Protein AF-A0A162SJN5-F1 (afdb_monomer_lite)

Sequence (93 aa):
MNNETILKPIKNGDDGSYYIDLRIITENNEKITSKQVLLPFFHNTVFKELEITCDHIPPWFGMELKQLNLQFYSEPIEETGFKVKVYPIDYQI

Radius of gyration: 13.17 Å; chains: 1; bounding box: 39×30×28 Å

Structure (mmCIF, N/CA/C/O backbone):
data_AF-A0A162SJN5-F1
#
_entry.id   AF-A0A162SJN5-F1
#
loop_
_atom_site.group_PDB
_atom_site.id
_atom_site.type_symbol
_atom_site.label_atom_id
_atom_site.label_alt_id
_atom_site.label_comp_id
_atom_site.label_asym_id
_atom_site.label_entity_id
_atom_site.label_seq_id
_atom_site.pdbx_PDB_ins_code
_atom_site.Cartn_x
_atom_site.Cartn_y
_atom_site.Cartn_z
_atom_site.occupancy
_atom_site.B_iso_or_equiv
_atom_site.auth_seq_id
_atom_site.auth_comp_id
_atom_site.auth_asym_id
_atom_site.auth_atom_id
_atom_site.pdbx_PDB_model_num
ATOM 1 N N . MET A 1 1 ? 24.483 -5.128 11.128 1.00 38.78 1 MET A N 1
ATOM 2 C CA . MET A 1 1 ? 23.188 -4.438 10.968 1.00 38.78 1 MET A CA 1
ATOM 3 C C . MET A 1 1 ? 22.186 -5.522 10.633 1.00 38.78 1 MET A C 1
ATOM 5 O O . MET A 1 1 ? 22.478 -6.316 9.752 1.00 38.78 1 MET A O 1
ATOM 9 N N . ASN A 1 2 ? 21.130 -5.682 11.428 1.00 39.09 2 ASN A N 1
ATOM 10 C CA . ASN A 1 2 ? 20.141 -6.729 11.189 1.00 39.09 2 ASN A CA 1
ATOM 11 C C . ASN A 1 2 ? 19.244 -6.242 10.054 1.00 39.09 2 ASN A C 1
ATOM 13 O O . ASN A 1 2 ? 18.481 -5.297 10.233 1.00 39.09 2 ASN A O 1
ATOM 17 N N . ASN A 1 3 ? 19.404 -6.842 8.878 1.00 44.50 3 ASN A N 1
ATOM 18 C CA . ASN A 1 3 ? 18.659 -6.505 7.670 1.00 44.50 3 ASN A CA 1
ATOM 19 C C . ASN A 1 3 ? 17.255 -7.118 7.766 1.00 44.50 3 ASN A C 1
ATOM 21 O O . ASN A 1 3 ? 16.903 -7.997 6.982 1.00 44.50 3 ASN A O 1
ATOM 25 N N . GLU A 1 4 ? 16.480 -6.728 8.777 1.00 50.84 4 GLU A N 1
ATOM 26 C CA . GLU A 1 4 ? 15.074 -7.102 8.866 1.00 50.84 4 GLU A CA 1
ATOM 27 C C . GLU A 1 4 ? 14.371 -6.463 7.671 1.00 50.84 4 GLU A C 1
ATOM 29 O O . GLU A 1 4 ? 14.142 -5.257 7.636 1.00 50.84 4 GLU A O 1
ATOM 34 N N . THR A 1 5 ? 14.112 -7.267 6.641 1.00 56.59 5 THR A N 1
ATOM 35 C CA . THR A 1 5 ? 13.356 -6.859 5.462 1.00 56.59 5 THR A CA 1
ATOM 36 C C . THR A 1 5 ? 12.021 -6.307 5.950 1.00 56.59 5 THR A C 1
ATOM 38 O O . THR A 1 5 ? 11.175 -7.058 6.442 1.00 56.59 5 THR A O 1
ATOM 41 N N . ILE A 1 6 ? 11.843 -4.986 5.894 1.00 61.59 6 ILE A N 1
ATOM 42 C CA . ILE A 1 6 ? 10.614 -4.345 6.356 1.00 61.59 6 ILE A CA 1
ATOM 43 C C . ILE A 1 6 ? 9.533 -4.629 5.311 1.00 61.59 6 ILE A C 1
ATOM 45 O O . ILE A 1 6 ? 9.342 -3.883 4.361 1.00 61.59 6 ILE A O 1
ATOM 49 N N . LEU A 1 7 ? 8.839 -5.753 5.482 1.00 79.19 7 LEU A N 1
ATOM 50 C CA . LEU A 1 7 ? 7.761 -6.233 4.609 1.00 79.19 7 LEU A CA 1
ATOM 51 C C . LEU A 1 7 ? 6.382 -5.715 5.039 1.00 79.19 7 LEU A C 1
ATOM 53 O O . LEU A 1 7 ? 5.368 -6.360 4.781 1.00 79.19 7 LEU A O 1
ATOM 57 N N . LYS A 1 8 ? 6.326 -4.600 5.769 1.00 87.75 8 LYS A N 1
ATOM 58 C CA . LYS A 1 8 ? 5.078 -4.052 6.304 1.00 87.75 8 LYS A CA 1
ATOM 59 C C . LYS A 1 8 ? 5.085 -2.528 6.262 1.00 87.75 8 LYS A C 1
ATOM 61 O O . LYS A 1 8 ? 6.155 -1.939 6.419 1.00 87.75 8 LYS A O 1
ATOM 66 N N . PRO A 1 9 ? 3.914 -1.891 6.123 1.00 93.12 9 PRO A N 1
ATOM 67 C CA . PRO A 1 9 ? 3.819 -0.447 6.248 1.00 93.12 9 PRO A CA 1
ATOM 68 C C . PRO A 1 9 ? 4.345 0.077 7.584 1.00 93.12 9 PRO A C 1
ATOM 70 O O . PRO A 1 9 ? 4.131 -0.525 8.642 1.00 93.12 9 PRO A O 1
ATOM 73 N N . ILE A 1 10 ? 5.038 1.209 7.518 1.00 93.56 10 ILE A N 1
ATOM 74 C CA . ILE A 1 10 ? 5.671 1.893 8.645 1.00 93.56 10 ILE A CA 1
ATOM 75 C C . ILE A 1 10 ? 4.786 3.074 9.045 1.00 93.56 10 ILE A C 1
ATOM 77 O O . ILE A 1 10 ? 4.297 3.799 8.183 1.00 93.56 10 ILE A O 1
ATOM 81 N N . LYS A 1 11 ? 4.568 3.274 10.350 1.00 93.88 11 LYS A N 1
ATOM 82 C CA . LYS A 1 11 ? 3.836 4.443 10.863 1.00 93.88 11 LYS A CA 1
ATOM 83 C C . LYS A 1 11 ? 4.589 5.736 10.555 1.00 93.88 11 LYS A C 1
ATOM 85 O O . LYS A 1 11 ? 5.789 5.820 10.807 1.00 93.88 11 LYS A O 1
ATOM 90 N N . ASN A 1 12 ? 3.865 6.746 10.093 1.00 91.06 12 ASN A N 1
ATOM 91 C CA . ASN A 1 12 ? 4.346 8.110 9.925 1.00 91.06 12 ASN A CA 1
ATOM 92 C C . ASN A 1 12 ? 3.767 9.002 11.034 1.00 91.06 12 ASN A C 1
ATOM 94 O O . ASN A 1 12 ? 2.806 9.733 10.819 1.00 91.06 12 ASN A O 1
ATOM 98 N N . GLY A 1 13 ? 4.325 8.894 12.241 1.00 88.50 13 GLY A N 1
ATOM 99 C CA . GLY 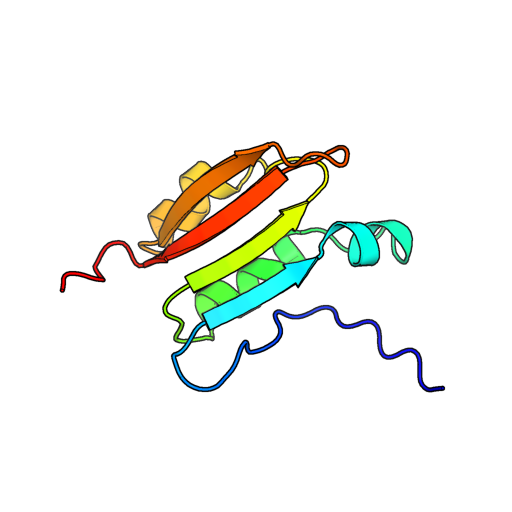A 1 13 ? 3.796 9.574 13.427 1.00 88.50 13 GLY A CA 1
ATOM 100 C C . GLY A 1 13 ? 2.575 8.876 14.040 1.00 88.50 13 GLY A C 1
ATOM 101 O O . GLY A 1 13 ? 2.401 7.662 13.900 1.00 88.50 13 GLY A O 1
ATOM 102 N N . ASP A 1 14 ? 1.750 9.652 14.749 1.00 86.50 14 ASP A N 1
ATOM 103 C CA . ASP A 1 14 ? 0.640 9.157 15.581 1.00 86.50 14 ASP A CA 1
ATOM 104 C C . ASP A 1 14 ? -0.760 9.511 15.039 1.00 86.50 14 ASP A C 1
ATOM 106 O O . ASP A 1 14 ? -1.765 9.285 15.709 1.00 86.50 14 ASP A O 1
ATOM 110 N N . ASP A 1 15 ? -0.860 10.040 13.816 1.00 90.62 15 ASP A N 1
ATOM 111 C CA . ASP A 1 15 ? -2.121 10.495 13.204 1.00 90.62 15 ASP A CA 1
ATOM 112 C C . ASP A 1 15 ? -2.826 9.423 12.347 1.00 90.62 15 ASP A C 1
ATOM 114 O O . ASP A 1 15 ? -3.816 9.700 11.665 1.00 90.62 15 ASP A O 1
ATOM 118 N N . GLY A 1 16 ? -2.314 8.190 12.372 1.00 91.88 16 GLY A N 1
ATOM 119 C CA . GLY A 1 16 ? -2.821 7.088 11.559 1.00 91.88 16 GLY A CA 1
ATOM 120 C C . GLY A 1 16 ? -2.336 7.103 10.108 1.00 91.88 16 GLY A C 1
ATOM 121 O O . GLY A 1 16 ? -2.889 6.352 9.302 1.00 91.88 16 GLY A O 1
ATOM 122 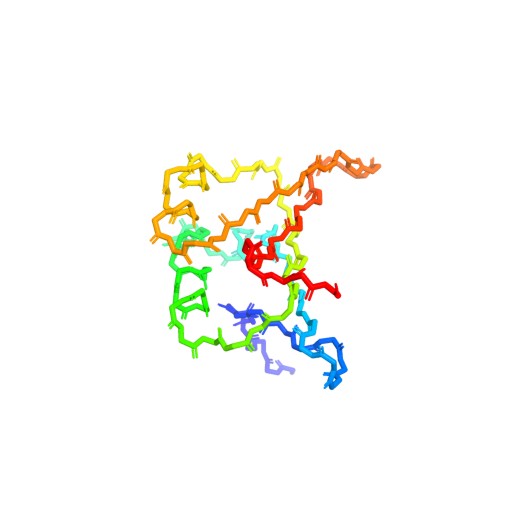N N . SER A 1 17 ? -1.330 7.912 9.772 1.00 95.06 17 SER A N 1
ATOM 123 C CA . SER A 1 17 ? -0.646 7.877 8.479 1.00 95.06 17 SER A CA 1
ATOM 124 C C . SER A 1 17 ? 0.444 6.802 8.456 1.00 95.06 17 SER A C 1
ATOM 126 O O . SER A 1 17 ? 1.144 6.574 9.445 1.00 95.06 17 SER A O 1
ATOM 128 N N . TYR A 1 18 ? 0.603 6.129 7.319 1.00 96.62 18 TYR A N 1
ATOM 129 C CA . TYR A 1 18 ? 1.600 5.079 7.106 1.00 96.62 18 TYR A CA 1
ATOM 130 C C . TYR A 1 18 ? 2.272 5.240 5.745 1.00 96.62 18 TYR A C 1
ATOM 132 O O . TYR A 1 18 ? 1.705 5.844 4.837 1.00 96.62 18 TYR A O 1
ATOM 140 N N . TYR A 1 19 ? 3.455 4.648 5.581 1.00 95.31 19 TYR A N 1
ATOM 141 C CA . TYR A 1 19 ? 4.136 4.584 4.293 1.00 95.31 19 TYR A CA 1
ATOM 142 C C . TYR A 1 19 ? 4.823 3.237 4.051 1.00 95.31 19 TYR A C 1
ATOM 144 O O . TYR A 1 19 ? 5.192 2.525 4.991 1.00 95.31 19 TYR A O 1
ATOM 152 N N . ILE A 1 20 ? 5.005 2.882 2.780 1.00 93.19 20 ILE A N 1
ATOM 153 C CA . ILE A 1 20 ? 5.796 1.727 2.349 1.00 93.19 20 ILE A CA 1
ATOM 154 C C . ILE A 1 20 ? 6.399 1.957 0.959 1.00 93.19 20 ILE A C 1
ATOM 156 O O . ILE A 1 20 ? 5.731 2.464 0.062 1.00 93.19 20 ILE A O 1
ATOM 160 N N . ASP A 1 21 ? 7.649 1.540 0.764 1.00 91.12 21 ASP A N 1
ATOM 161 C CA . ASP A 1 21 ? 8.277 1.484 -0.559 1.00 91.12 21 ASP A CA 1
ATOM 162 C C . ASP A 1 21 ? 8.335 0.026 -1.027 1.00 91.12 21 ASP A C 1
ATOM 164 O O . ASP A 1 21 ? 9.094 -0.791 -0.501 1.00 91.12 21 ASP A O 1
ATOM 168 N N . LEU A 1 22 ? 7.483 -0.315 -1.994 1.00 88.88 22 LEU A N 1
ATOM 169 C CA . LEU A 1 22 ? 7.425 -1.658 -2.559 1.00 88.88 22 LEU A CA 1
ATOM 170 C C . LEU A 1 22 ? 8.607 -1.956 -3.483 1.00 88.88 22 LEU A C 1
ATOM 172 O O . LEU A 1 22 ? 8.913 -3.135 -3.648 1.00 88.88 22 LEU A O 1
ATOM 176 N N . ARG A 1 23 ? 9.285 -0.937 -4.034 1.00 84.50 23 ARG A N 1
ATOM 177 C CA . ARG A 1 23 ? 10.425 -1.116 -4.954 1.00 84.50 23 ARG A CA 1
ATOM 178 C C . ARG A 1 23 ? 11.549 -1.881 -4.256 1.00 84.50 23 ARG A C 1
ATOM 180 O O . ARG A 1 23 ? 12.006 -2.915 -4.735 1.00 84.50 23 ARG A O 1
ATOM 187 N N . ILE A 1 24 ? 11.857 -1.469 -3.025 1.00 75.38 24 ILE A N 1
ATOM 188 C CA . ILE A 1 24 ? 12.875 -2.093 -2.164 1.00 75.38 24 ILE A CA 1
ATOM 189 C C . ILE A 1 24 ? 12.510 -3.546 -1.811 1.00 75.38 24 ILE A C 1
ATOM 191 O O . ILE A 1 24 ? 13.385 -4.399 -1.648 1.00 75.38 24 ILE A O 1
ATOM 195 N N . ILE A 1 25 ? 11.217 -3.851 -1.677 1.00 73.06 25 ILE A N 1
ATOM 196 C CA . ILE A 1 25 ? 10.741 -5.185 -1.290 1.00 73.06 25 ILE A CA 1
ATOM 197 C C . ILE A 1 25 ? 10.860 -6.167 -2.458 1.00 73.06 25 ILE A C 1
ATOM 199 O O . ILE A 1 25 ? 11.325 -7.292 -2.263 1.00 73.06 25 ILE A O 1
ATOM 203 N N . THR A 1 26 ? 10.481 -5.745 -3.665 1.00 63.03 26 THR A N 1
ATOM 204 C CA . THR A 1 26 ? 10.561 -6.582 -4.868 1.00 63.03 26 THR A CA 1
ATOM 205 C C . THR A 1 26 ? 11.995 -6.795 -5.343 1.00 63.03 26 THR A C 1
ATOM 207 O O . THR A 1 26 ? 12.316 -7.893 -5.789 1.00 63.03 26 THR A O 1
ATOM 210 N N . GLU A 1 27 ? 12.881 -5.807 -5.177 1.00 64.69 27 GLU A N 1
ATOM 211 C CA . GLU A 1 27 ? 14.306 -5.921 -5.534 1.00 64.69 27 GLU A CA 1
ATOM 212 C C . GLU A 1 27 ? 15.055 -6.981 -4.711 1.00 64.69 27 GLU A C 1
ATOM 214 O O . GLU A 1 27 ? 15.985 -7.616 -5.203 1.00 64.69 27 GLU A O 1
ATOM 219 N N . ASN A 1 28 ? 14.646 -7.198 -3.458 1.00 61.06 28 ASN A N 1
ATOM 220 C CA . ASN A 1 28 ? 15.332 -8.103 -2.534 1.00 61.06 28 ASN A CA 1
ATOM 221 C C . ASN A 1 28 ? 14.702 -9.506 -2.455 1.00 61.06 28 ASN A C 1
ATOM 223 O O . ASN A 1 28 ? 15.272 -10.387 -1.805 1.00 61.06 28 ASN A O 1
ATOM 227 N N . ASN A 1 29 ? 13.519 -9.736 -3.048 1.00 61.53 29 ASN A N 1
ATOM 228 C CA . ASN A 1 29 ? 12.821 -11.022 -2.936 1.00 61.53 29 ASN A CA 1
ATOM 229 C C . ASN A 1 29 ? 11.746 -11.236 -4.026 1.00 61.53 29 ASN A C 1
ATOM 231 O O . ASN A 1 29 ? 10.573 -10.922 -3.829 1.00 61.53 29 ASN A O 1
ATOM 235 N N . GLU A 1 30 ? 12.107 -11.878 -5.145 1.00 63.16 30 GLU A N 1
ATOM 236 C CA . GLU A 1 30 ? 11.200 -12.153 -6.285 1.00 63.16 30 GLU A CA 1
ATOM 237 C C . GLU A 1 30 ? 9.939 -12.973 -5.928 1.00 63.16 30 GLU A C 1
ATOM 239 O O . GLU A 1 30 ? 8.993 -13.053 -6.710 1.00 63.16 30 GLU A O 1
ATOM 244 N N . LYS A 1 31 ? 9.897 -13.604 -4.747 1.00 75.06 31 LYS A N 1
ATOM 245 C CA . LYS A 1 31 ? 8.764 -14.433 -4.301 1.00 75.06 31 LYS A CA 1
ATOM 246 C C . LYS A 1 31 ? 7.673 -13.661 -3.559 1.00 75.06 31 LYS A C 1
ATOM 248 O O . LYS A 1 31 ? 6.625 -14.245 -3.282 1.00 75.06 31 LYS A O 1
ATOM 253 N N . ILE A 1 32 ? 7.916 -12.402 -3.190 1.00 78.88 32 ILE A N 1
ATOM 254 C CA . ILE A 1 32 ? 6.988 -11.611 -2.378 1.00 78.88 32 ILE A CA 1
ATOM 255 C C . ILE A 1 32 ? 6.258 -10.613 -3.270 1.00 78.88 32 ILE A C 1
ATOM 257 O O . ILE A 1 32 ? 6.857 -9.741 -3.889 1.00 78.88 32 ILE A O 1
ATOM 261 N N . THR A 1 33 ? 4.934 -10.731 -3.313 1.00 87.06 33 THR A N 1
ATOM 262 C CA . THR A 1 33 ? 4.075 -9.846 -4.108 1.00 87.06 33 THR A CA 1
ATOM 263 C C . THR A 1 33 ? 3.561 -8.664 -3.288 1.00 87.06 33 THR A C 1
ATOM 265 O O . THR A 1 33 ? 3.343 -8.772 -2.078 1.00 87.06 33 THR A O 1
ATOM 268 N N . SER A 1 34 ? 3.241 -7.555 -3.963 1.00 88.81 34 SER A N 1
ATOM 269 C CA . SER A 1 34 ? 2.566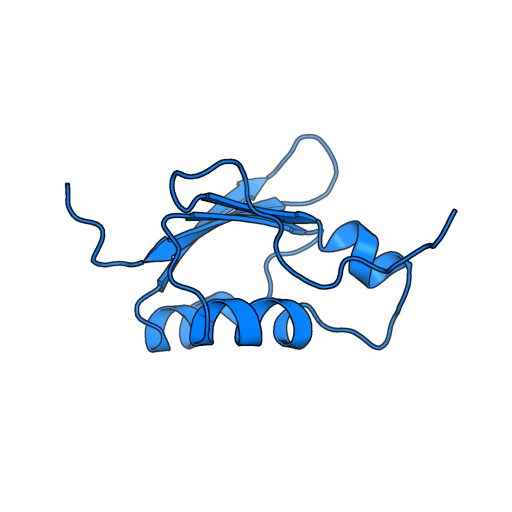 -6.399 -3.349 1.00 88.81 34 SER A CA 1
ATOM 270 C C . SER A 1 34 ? 1.279 -6.789 -2.612 1.00 88.81 34 SER A C 1
ATOM 272 O O . SER A 1 34 ? 0.988 -6.251 -1.547 1.00 88.81 34 SER A O 1
ATOM 274 N N . LYS A 1 35 ? 0.531 -7.779 -3.123 1.00 89.88 35 LYS A N 1
ATOM 275 C CA . LYS A 1 35 ? -0.692 -8.291 -2.485 1.00 89.88 35 LYS A CA 1
ATOM 276 C C . LYS A 1 35 ? -0.411 -8.955 -1.137 1.00 89.88 35 LYS A C 1
ATOM 278 O O . LYS A 1 35 ? -1.134 -8.698 -0.183 1.00 89.88 35 LYS A O 1
ATOM 283 N N . GLN A 1 36 ? 0.645 -9.763 -1.033 1.00 88.94 36 GLN A N 1
ATOM 284 C CA . GLN A 1 36 ? 1.019 -10.419 0.229 1.00 88.94 36 GLN A CA 1
ATOM 285 C C . GLN A 1 36 ? 1.472 -9.424 1.300 1.00 88.94 36 GLN A C 1
ATOM 287 O O . GLN A 1 36 ? 1.259 -9.669 2.482 1.00 88.94 36 GLN A O 1
ATOM 292 N N . VAL A 1 37 ? 2.072 -8.310 0.885 1.00 90.31 37 VAL A N 1
ATOM 293 C CA . VAL A 1 37 ? 2.547 -7.250 1.782 1.00 90.31 37 VAL A CA 1
ATOM 294 C C . VAL A 1 37 ? 1.398 -6.359 2.256 1.00 90.31 37 VAL A C 1
ATOM 296 O O . VAL A 1 37 ? 1.264 -6.080 3.446 1.00 90.31 37 VAL A O 1
ATOM 299 N N . LEU A 1 38 ? 0.553 -5.909 1.327 1.00 93.94 38 LEU A N 1
ATOM 300 C CA . LEU A 1 38 ? -0.435 -4.864 1.592 1.00 93.94 38 LEU A CA 1
ATOM 301 C C . LEU A 1 38 ? -1.766 -5.397 2.126 1.00 93.94 38 LEU A C 1
ATOM 303 O O . LEU A 1 38 ? -2.383 -4.760 2.976 1.00 93.94 38 LEU A O 1
ATOM 307 N N . LEU A 1 39 ? -2.223 -6.564 1.658 1.00 93.12 39 LEU A N 1
ATOM 308 C CA . LEU A 1 39 ? -3.536 -7.085 2.038 1.00 93.12 39 LEU A CA 1
ATOM 309 C C . LEU A 1 39 ? -3.656 -7.321 3.558 1.00 93.12 39 LEU A C 1
ATOM 311 O O . LEU A 1 39 ? -4.641 -6.868 4.141 1.00 93.12 39 LEU A O 1
ATOM 315 N N . PRO A 1 40 ? -2.664 -7.916 4.255 1.00 93.56 40 PRO A N 1
ATOM 316 C CA . PRO A 1 40 ? -2.733 -8.047 5.709 1.00 93.56 40 PRO A CA 1
ATOM 317 C C . PRO A 1 40 ? -2.849 -6.701 6.428 1.00 93.56 40 PRO A C 1
ATOM 319 O O . PRO A 1 40 ? -3.541 -6.618 7.440 1.00 93.56 40 PRO A O 1
ATOM 322 N N . PHE A 1 41 ? -2.205 -5.650 5.915 1.00 94.81 41 PHE A N 1
ATOM 323 C CA . PHE A 1 41 ? -2.307 -4.315 6.495 1.00 94.81 41 PHE A CA 1
ATOM 324 C C . PHE A 1 41 ? -3.726 -3.761 6.356 1.00 94.81 41 PHE A C 1
ATOM 326 O O . PHE A 1 41 ? -4.311 -3.367 7.363 1.00 94.81 41 PHE A O 1
ATOM 333 N N . PHE A 1 42 ? -4.300 -3.811 5.149 1.00 95.00 42 PHE A N 1
ATOM 334 C CA . PHE A 1 42 ? -5.644 -3.291 4.883 1.00 95.00 42 PHE A CA 1
ATOM 335 C C . PHE A 1 42 ? -6.742 -3.987 5.690 1.00 95.00 42 PHE A C 1
ATOM 337 O O . PHE A 1 42 ? -7.717 -3.348 6.064 1.00 95.00 42 PHE A O 1
ATOM 344 N N . HIS A 1 43 ? -6.585 -5.279 5.982 1.00 92.88 43 HIS A N 1
ATOM 345 C CA . HIS A 1 43 ? -7.562 -6.028 6.773 1.00 92.88 43 HIS A CA 1
ATOM 346 C C . HIS A 1 43 ? -7.435 -5.815 8.284 1.00 92.88 43 HIS A C 1
ATOM 348 O O . HIS A 1 43 ? -8.435 -5.889 8.993 1.00 92.88 43 HIS A O 1
ATOM 354 N N . ASN A 1 44 ? -6.215 -5.617 8.791 1.00 93.25 44 ASN A N 1
ATOM 355 C CA . ASN A 1 44 ? -5.943 -5.719 10.230 1.00 93.25 44 ASN A CA 1
ATOM 356 C C . ASN A 1 44 ? -5.541 -4.395 10.883 1.00 93.25 44 ASN A C 1
ATOM 358 O O . ASN A 1 44 ? -5.327 -4.358 12.094 1.00 93.25 44 ASN A O 1
ATOM 362 N N . THR A 1 45 ? -5.412 -3.320 10.108 1.00 92.94 45 THR A N 1
ATOM 363 C CA . THR A 1 45 ? -4.945 -2.030 10.616 1.00 92.94 45 THR A CA 1
ATOM 364 C C . THR A 1 45 ? -6.020 -0.978 10.432 1.00 92.94 45 THR A C 1
ATOM 366 O O . THR A 1 45 ? -6.561 -0.822 9.344 1.00 92.94 45 THR A O 1
ATOM 369 N N . VAL A 1 46 ? -6.300 -0.218 11.490 1.00 92.19 46 VAL A N 1
ATOM 370 C CA . VAL A 1 46 ? -7.038 1.041 11.374 1.00 92.19 46 VAL A CA 1
ATOM 371 C C . VAL A 1 46 ? -6.034 2.123 10.988 1.00 92.19 46 VAL A C 1
ATOM 373 O O . VAL A 1 46 ? -5.051 2.349 11.698 1.00 92.19 46 VAL A O 1
ATOM 376 N N . PHE A 1 47 ? -6.263 2.764 9.848 1.00 94.50 47 PHE A N 1
ATOM 377 C CA . PHE A 1 47 ? -5.389 3.791 9.291 1.00 94.50 47 PHE A CA 1
ATOM 378 C C . PHE A 1 47 ? -6.216 4.902 8.644 1.00 94.50 47 PHE A C 1
ATOM 380 O O . PHE A 1 47 ? -7.371 4.701 8.271 1.00 94.50 47 PHE A O 1
ATOM 387 N N . LYS A 1 48 ? -5.607 6.081 8.531 1.00 94.75 48 LYS A N 1
ATOM 388 C CA . LYS A 1 48 ? -6.161 7.246 7.840 1.00 94.75 48 LYS A CA 1
ATOM 389 C C . LYS A 1 48 ? -5.691 7.286 6.389 1.00 94.75 48 LYS A C 1
ATOM 391 O O . LYS A 1 48 ? -6.495 7.478 5.486 1.00 94.75 48 LYS A O 1
ATOM 396 N N . GLU A 1 49 ? -4.395 7.079 6.180 1.00 95.19 49 GLU A N 1
ATOM 397 C CA . GLU A 1 49 ? -3.763 7.079 4.862 1.00 95.19 49 GLU A CA 1
ATOM 398 C C . GLU A 1 49 ? -2.592 6.091 4.848 1.00 95.19 49 GLU A C 1
ATOM 400 O O . GLU A 1 49 ? -1.853 5.970 5.829 1.00 95.19 49 GLU A O 1
ATOM 405 N N . LEU A 1 50 ? -2.426 5.385 3.733 1.00 97.19 50 LEU A N 1
ATOM 406 C CA . LEU A 1 50 ? -1.213 4.652 3.403 1.00 97.19 50 LEU A CA 1
ATOM 407 C C . LEU A 1 50 ? -0.626 5.221 2.109 1.00 97.19 50 LEU A C 1
ATOM 409 O O . LEU A 1 50 ? -1.248 5.114 1.052 1.00 97.19 50 LEU A O 1
ATOM 413 N N . GLU A 1 51 ? 0.582 5.773 2.192 1.00 96.19 51 GLU A N 1
ATOM 414 C CA . GLU A 1 51 ? 1.388 6.151 1.033 1.00 96.19 51 GLU A CA 1
ATOM 415 C C . GLU A 1 51 ? 2.241 4.959 0.567 1.00 96.19 51 GLU A C 1
ATOM 417 O O . GLU A 1 51 ? 2.923 4.303 1.353 1.00 96.19 51 GLU A O 1
ATOM 422 N N . ILE A 1 52 ? 2.189 4.652 -0.722 1.00 95.44 52 ILE A N 1
ATOM 423 C CA . ILE A 1 52 ? 2.837 3.494 -1.335 1.00 95.44 52 ILE A CA 1
ATOM 424 C C . ILE A 1 52 ? 3.675 3.988 -2.504 1.00 95.44 52 ILE A C 1
ATOM 426 O O . ILE A 1 52 ? 3.142 4.611 -3.421 1.00 95.44 52 ILE A O 1
ATOM 430 N N . THR A 1 53 ? 4.959 3.655 -2.514 1.00 93.81 53 THR A N 1
ATOM 431 C CA . THR A 1 53 ? 5.820 3.865 -3.682 1.00 93.81 53 THR A CA 1
ATOM 432 C C . THR A 1 53 ? 6.011 2.545 -4.421 1.00 93.81 53 THR A C 1
ATOM 434 O O . THR A 1 53 ? 6.346 1.534 -3.804 1.00 93.81 53 THR A O 1
ATOM 437 N N . CYS A 1 54 ? 5.766 2.520 -5.732 1.00 91.75 54 CYS A N 1
ATOM 438 C CA . CYS A 1 54 ? 5.862 1.306 -6.550 1.00 91.75 54 CYS A CA 1
ATOM 439 C C . CYS A 1 54 ? 6.184 1.614 -8.019 1.00 91.75 54 CYS A C 1
ATOM 441 O O . CYS A 1 54 ? 5.717 2.619 -8.548 1.00 91.75 54 CYS A O 1
ATOM 443 N N . ASP A 1 55 ? 6.893 0.715 -8.710 1.00 90.19 55 ASP A N 1
ATOM 444 C CA . ASP A 1 55 ? 7.207 0.874 -10.146 1.00 90.19 55 ASP A CA 1
ATOM 445 C C . ASP A 1 55 ? 5.959 0.829 -11.037 1.00 90.19 55 ASP A C 1
ATOM 447 O O . ASP A 1 55 ? 5.911 1.418 -12.115 1.00 90.19 55 ASP A O 1
ATOM 451 N N . HIS A 1 56 ? 4.930 0.119 -10.580 1.00 90.38 56 HIS A N 1
ATOM 452 C CA . HIS A 1 56 ? 3.639 0.005 -11.238 1.00 90.38 56 HIS A CA 1
ATOM 453 C C . HIS A 1 56 ? 2.526 -0.084 -10.197 1.00 90.38 56 HIS A C 1
ATOM 455 O O . HIS A 1 56 ? 2.676 -0.729 -9.157 1.00 90.38 56 HIS A O 1
ATOM 461 N N . ILE A 1 57 ? 1.383 0.528 -10.506 1.00 91.81 57 ILE A N 1
ATOM 462 C CA . ILE A 1 57 ? 0.181 0.422 -9.676 1.00 91.81 57 ILE A CA 1
ATOM 463 C C . ILE A 1 57 ? -0.271 -1.049 -9.676 1.00 91.81 57 ILE A C 1
ATOM 465 O O . ILE A 1 57 ? -0.463 -1.616 -10.759 1.00 91.81 57 ILE A O 1
ATOM 469 N N . PRO A 1 58 ? -0.460 -1.696 -8.509 1.00 91.12 58 PRO A N 1
ATOM 470 C CA . PRO A 1 58 ? -0.840 -3.101 -8.491 1.00 91.12 58 PRO A CA 1
ATOM 471 C C . PRO A 1 58 ? -2.221 -3.324 -9.139 1.00 91.12 58 PRO A C 1
ATOM 473 O O . PRO A 1 58 ? -3.192 -2.669 -8.755 1.00 91.12 58 PRO A O 1
ATOM 476 N N . PRO A 1 59 ? -2.363 -4.277 -10.082 1.00 91.94 59 PRO A N 1
ATOM 477 C CA . PRO A 1 59 ? -3.576 -4.421 -10.901 1.00 91.94 59 PRO A CA 1
ATOM 478 C C . PRO A 1 59 ? -4.820 -4.822 -10.097 1.00 91.94 59 PRO A C 1
ATOM 480 O O . PRO A 1 59 ? -5.947 -4.606 -10.534 1.00 91.94 59 PRO A O 1
ATOM 483 N N . TRP A 1 60 ? -4.623 -5.395 -8.911 1.00 92.94 60 TRP A N 1
ATOM 484 C CA . TRP A 1 60 ? -5.691 -5.808 -8.006 1.00 92.94 60 TRP A CA 1
ATOM 485 C C . TRP A 1 60 ? -6.285 -4.647 -7.194 1.00 92.94 60 TRP A C 1
ATOM 487 O O . TRP A 1 60 ? -7.301 -4.837 -6.539 1.00 92.94 60 TRP A O 1
ATOM 497 N N . PHE A 1 61 ? -5.702 -3.442 -7.224 1.00 93.81 61 PHE A N 1
ATOM 498 C CA . PHE A 1 61 ? -6.178 -2.324 -6.398 1.00 93.81 61 PHE A CA 1
ATOM 499 C C . PHE A 1 61 ? -7.645 -1.975 -6.658 1.00 93.81 61 PHE A C 1
ATOM 501 O O . PHE A 1 61 ? -8.395 -1.761 -5.713 1.00 93.81 61 PHE A O 1
ATOM 508 N N . GLY A 1 62 ? -8.080 -1.948 -7.919 1.00 90.62 62 GLY A N 1
ATOM 509 C CA . GLY A 1 62 ? -9.418 -1.468 -8.271 1.00 90.62 62 GLY A CA 1
ATOM 510 C C . GLY A 1 62 ? -10.558 -2.222 -7.577 1.00 90.62 62 GLY A C 1
ATOM 511 O O . GLY A 1 62 ? -11.390 -1.607 -6.911 1.00 90.62 62 GLY A O 1
ATOM 512 N N . MET A 1 63 ? -10.623 -3.547 -7.739 1.00 90.31 63 MET A N 1
ATOM 513 C CA . MET A 1 63 ? -11.731 -4.343 -7.199 1.00 90.31 63 MET A CA 1
ATOM 514 C C . MET A 1 63 ? -11.549 -4.632 -5.706 1.00 90.31 63 MET A C 1
ATOM 516 O O . MET A 1 63 ? -12.496 -4.460 -4.939 1.00 90.31 63 MET A O 1
ATOM 520 N N . GLU A 1 64 ? -10.350 -5.018 -5.277 1.00 93.69 64 GLU A N 1
ATOM 521 C CA . GLU A 1 64 ? -10.101 -5.420 -3.895 1.00 93.69 64 GLU A CA 1
ATOM 522 C C . GLU A 1 64 ? -10.179 -4.247 -2.918 1.00 93.69 64 GLU A C 1
ATOM 524 O O . GLU A 1 64 ? -10.794 -4.397 -1.867 1.00 93.69 64 GLU A O 1
ATOM 529 N N . LEU A 1 65 ? -9.631 -3.069 -3.245 1.00 94.25 65 LEU A N 1
ATOM 530 C CA . LEU A 1 65 ? -9.758 -1.913 -2.347 1.00 94.25 65 LEU A CA 1
ATOM 531 C C . LEU A 1 65 ? -11.222 -1.499 -2.202 1.00 94.25 65 LEU A C 1
ATOM 533 O O . LEU A 1 65 ? -11.685 -1.265 -1.089 1.00 94.25 65 LEU A O 1
ATOM 537 N N . LYS A 1 66 ? -11.987 -1.530 -3.298 1.00 92.81 66 LYS A N 1
ATOM 538 C CA . LYS A 1 66 ? -13.424 -1.249 -3.261 1.00 92.81 66 LYS A CA 1
ATOM 539 C C . LYS A 1 66 ? -14.187 -2.227 -2.360 1.00 92.81 66 LYS A C 1
ATOM 541 O O . LYS A 1 66 ? -15.082 -1.801 -1.637 1.00 92.81 66 LYS A O 1
ATOM 546 N N . GLN A 1 67 ? -13.837 -3.516 -2.368 1.00 94.00 67 GLN A N 1
ATOM 547 C CA . GLN A 1 67 ? -14.428 -4.515 -1.462 1.00 94.00 67 GLN A CA 1
ATOM 548 C C . GLN A 1 67 ? -14.100 -4.251 0.014 1.00 94.00 67 GLN A C 1
ATOM 550 O O . GLN A 1 67 ? -14.880 -4.625 0.885 1.00 94.00 67 GLN A O 1
ATOM 555 N N . LEU A 1 68 ? -12.976 -3.588 0.291 1.00 93.56 68 LEU A N 1
ATOM 556 C CA . LEU A 1 68 ? -12.544 -3.187 1.632 1.00 93.56 68 LEU A CA 1
ATOM 557 C C . LEU A 1 68 ? -13.033 -1.787 2.037 1.00 93.56 68 LEU A C 1
ATOM 559 O O . LEU A 1 68 ? -12.617 -1.275 3.071 1.00 93.56 68 LEU A O 1
ATOM 563 N N . ASN A 1 69 ? -13.903 -1.163 1.236 1.00 94.75 69 ASN A N 1
ATOM 564 C CA . ASN A 1 69 ? -14.336 0.226 1.408 1.00 94.75 69 ASN A CA 1
ATOM 565 C C . ASN A 1 69 ? -13.164 1.231 1.447 1.00 94.75 69 ASN A C 1
ATOM 567 O O . ASN A 1 69 ? -13.178 2.229 2.171 1.00 94.75 69 ASN A O 1
ATOM 571 N N . LEU A 1 70 ? -12.134 0.947 0.651 1.00 95.69 70 LEU A N 1
ATOM 572 C CA . LEU A 1 70 ? -10.956 1.776 0.442 1.00 95.69 70 LEU A CA 1
ATOM 573 C C 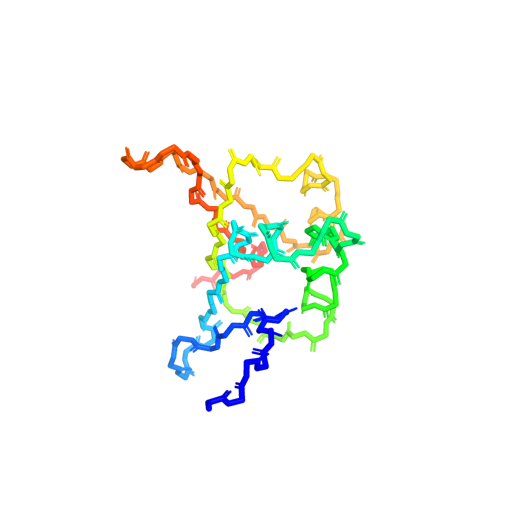. LEU A 1 70 ? -10.980 2.362 -0.973 1.00 95.69 70 LEU A C 1
ATOM 575 O O . LEU A 1 70 ? -11.479 1.755 -1.923 1.00 95.69 70 LEU A O 1
ATOM 579 N N . GLN A 1 71 ? -10.384 3.535 -1.120 1.00 95.44 71 GLN A N 1
ATOM 580 C CA . GLN A 1 71 ? -10.129 4.184 -2.401 1.00 95.44 71 GLN A CA 1
ATOM 581 C C . GLN A 1 71 ? -8.652 4.543 -2.517 1.00 95.44 71 GLN A C 1
ATOM 583 O O . GLN A 1 71 ? -7.923 4.548 -1.522 1.00 95.44 71 GLN A O 1
ATOM 588 N N . PHE A 1 72 ? -8.208 4.823 -3.740 1.00 96.06 72 PHE A N 1
ATOM 589 C CA . PHE A 1 72 ? -6.840 5.244 -3.978 1.00 96.06 72 PHE A CA 1
ATOM 590 C C . PHE A 1 72 ? -6.742 6.348 -5.026 1.00 96.06 72 PHE A C 1
ATOM 592 O O . PHE A 1 72 ? -7.549 6.426 -5.952 1.00 96.06 72 PHE A O 1
ATOM 599 N N . TYR A 1 73 ? -5.703 7.159 -4.883 1.00 94.62 73 TYR A N 1
ATOM 600 C CA . TYR A 1 73 ? -5.227 8.106 -5.881 1.00 94.62 73 TYR A CA 1
ATOM 601 C C . TYR A 1 73 ? -3.767 7.792 -6.199 1.00 94.62 73 TYR A C 1
ATOM 603 O O . TYR A 1 73 ? -3.023 7.364 -5.318 1.00 94.62 73 TYR A O 1
ATOM 611 N N . SER A 1 74 ? -3.348 7.996 -7.444 1.00 95.00 74 SER A N 1
ATOM 612 C CA . SER A 1 74 ? -1.969 7.764 -7.867 1.00 95.00 74 SER A CA 1
ATOM 613 C C . SER A 1 74 ? -1.443 8.920 -8.699 1.00 95.00 74 SER A C 1
ATOM 615 O O . SER A 1 74 ? -2.140 9.397 -9.595 1.00 95.00 74 SER A O 1
ATOM 617 N N . GLU A 1 75 ? -0.188 9.279 -8.474 1.00 95.44 75 GLU A N 1
ATOM 618 C CA . GLU A 1 75 ? 0.554 10.248 -9.273 1.00 95.44 75 GLU A CA 1
ATOM 619 C C . GLU A 1 75 ? 1.908 9.664 -9.708 1.00 95.44 75 GLU A C 1
ATOM 621 O O . GLU A 1 75 ? 2.520 8.900 -8.951 1.00 95.44 75 GLU A O 1
ATOM 626 N N . PRO A 1 76 ? 2.382 9.967 -10.930 1.00 94.12 76 PRO A N 1
ATOM 627 C CA . PRO A 1 76 ? 3.753 9.652 -11.313 1.00 94.12 76 PRO A CA 1
ATOM 628 C C . PRO A 1 76 ? 4.728 10.469 -10.455 1.00 94.12 76 PRO A C 1
ATOM 630 O O . PRO A 1 76 ? 4.437 11.611 -10.099 1.00 94.12 76 PRO A O 1
ATOM 633 N N . ILE A 1 77 ? 5.888 9.897 -10.142 1.00 91.50 77 ILE A N 1
ATOM 634 C CA . ILE A 1 77 ? 6.973 10.598 -9.435 1.00 91.50 77 ILE A CA 1
ATOM 635 C C . ILE A 1 77 ? 8.148 10.873 -10.385 1.00 91.50 77 ILE A C 1
ATOM 637 O O . ILE A 1 77 ? 8.181 10.344 -11.494 1.00 91.50 77 ILE A O 1
ATOM 641 N N . GLU A 1 78 ? 9.075 11.759 -9.993 1.00 79.31 78 GLU A N 1
ATOM 642 C CA . GLU A 1 78 ? 10.220 12.148 -10.843 1.00 79.31 78 GLU A CA 1
ATOM 643 C C . GLU A 1 78 ? 11.179 10.978 -11.120 1.00 79.31 78 GLU A C 1
ATOM 645 O O . GLU A 1 78 ? 11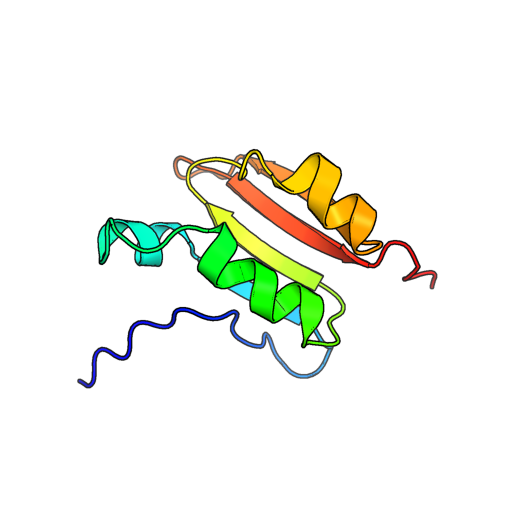.759 10.884 -12.201 1.00 79.31 78 GLU A O 1
ATOM 650 N N . GLU A 1 79 ? 11.315 10.060 -10.162 1.00 70.88 79 GLU A N 1
ATOM 651 C CA . GLU A 1 79 ? 11.941 8.756 -10.382 1.00 70.88 79 GLU A CA 1
ATOM 652 C C . GLU A 1 79 ? 10.944 7.813 -11.069 1.00 70.88 79 GLU A C 1
ATOM 654 O O . GLU A 1 79 ? 9.738 7.918 -10.873 1.00 70.88 79 GLU A O 1
ATOM 659 N N . THR A 1 80 ? 11.408 6.867 -11.883 1.00 84.81 80 THR A N 1
ATOM 660 C CA . THR A 1 80 ? 10.508 5.905 -12.539 1.00 84.81 80 THR A CA 1
ATOM 661 C C . THR A 1 80 ? 9.584 5.226 -11.520 1.00 84.81 80 THR A C 1
ATOM 663 O O . THR A 1 80 ? 10.070 4.577 -10.596 1.00 84.81 80 THR A O 1
ATOM 666 N N . GLY A 1 81 ? 8.265 5.379 -11.682 1.00 90.56 81 GLY A N 1
ATOM 667 C CA . GLY A 1 81 ? 7.265 4.745 -10.823 1.00 90.56 81 GLY A CA 1
ATOM 668 C C . GLY A 1 81 ? 6.087 5.651 -10.471 1.00 90.56 81 GLY A C 1
ATOM 669 O O . GLY A 1 81 ? 5.810 6.655 -11.131 1.00 90.56 81 GLY A O 1
ATOM 670 N N . PHE A 1 82 ? 5.377 5.262 -9.416 1.00 94.56 82 PHE A N 1
ATOM 671 C CA . PHE A 1 82 ? 4.160 5.903 -8.939 1.00 94.56 82 PHE A CA 1
ATOM 672 C C . PHE A 1 82 ? 4.188 6.048 -7.423 1.00 94.56 82 PHE A C 1
ATOM 674 O O . PHE A 1 82 ? 4.618 5.145 -6.700 1.00 94.56 82 PHE A O 1
ATOM 681 N N . LYS A 1 83 ? 3.632 7.163 -6.957 1.00 95.75 83 LYS A N 1
ATOM 682 C CA . LYS A 1 83 ? 3.177 7.336 -5.586 1.00 95.75 83 LYS A CA 1
ATOM 683 C C . LYS A 1 83 ? 1.676 7.102 -5.555 1.00 95.75 83 LYS A C 1
ATOM 685 O O . LYS A 1 83 ? 0.926 7.724 -6.303 1.00 95.75 83 LYS A O 1
ATOM 690 N N . VAL A 1 84 ? 1.241 6.191 -4.698 1.00 96.62 84 VAL A N 1
ATOM 691 C CA . VAL A 1 84 ? -0.159 5.806 -4.540 1.00 96.62 84 VAL A CA 1
ATOM 692 C C . VAL A 1 84 ? -0.585 6.071 -3.107 1.00 96.62 84 VAL A C 1
ATOM 694 O O . VAL A 1 84 ? 0.060 5.615 -2.171 1.00 96.62 84 VAL A O 1
ATOM 697 N N . LYS A 1 85 ? -1.686 6.792 -2.928 1.00 96.38 85 LYS A N 1
ATOM 698 C CA . LYS A 1 85 ? -2.297 7.053 -1.627 1.00 96.38 85 LYS A CA 1
ATOM 699 C C . LYS A 1 85 ? -3.572 6.248 -1.510 1.00 96.38 85 LYS A C 1
ATOM 701 O O . LYS A 1 85 ? -4.449 6.392 -2.356 1.00 96.38 85 LYS A O 1
ATOM 706 N N . VAL A 1 86 ? -3.669 5.416 -0.479 1.00 96.75 86 VAL A N 1
ATOM 707 C CA . VAL A 1 86 ? -4.851 4.602 -0.168 1.00 96.75 86 VAL A CA 1
ATOM 708 C C . VAL A 1 86 ? -5.480 5.112 1.121 1.00 96.75 86 VAL A C 1
ATOM 710 O O . VAL A 1 86 ? -4.772 5.340 2.099 1.00 96.75 86 VAL A O 1
ATOM 713 N N . TYR A 1 87 ? -6.800 5.274 1.140 1.00 95.00 87 TYR A N 1
ATOM 714 C CA . TYR A 1 87 ? -7.535 5.795 2.294 1.00 95.00 87 TYR A CA 1
ATOM 715 C C . TYR A 1 87 ? -8.970 5.236 2.347 1.00 95.00 87 TYR A C 1
ATOM 717 O O . TYR A 1 87 ? -9.524 4.869 1.303 1.00 95.00 87 TYR A O 1
ATOM 725 N N . PRO A 1 88 ? -9.591 5.135 3.540 1.00 94.81 88 PRO A N 1
ATOM 726 C CA . PRO A 1 88 ? -10.991 4.730 3.673 1.00 94.81 88 PRO A CA 1
ATOM 727 C C . PRO A 1 88 ? -11.951 5.681 2.949 1.00 94.81 88 PRO A C 1
ATOM 729 O O . PRO A 1 88 ? -11.754 6.897 2.947 1.00 94.81 88 PRO A O 1
ATOM 732 N N . ILE A 1 89 ? -13.012 5.139 2.345 1.00 87.81 89 ILE A N 1
ATOM 733 C CA . ILE A 1 89 ? -14.029 5.935 1.635 1.00 87.81 89 ILE A CA 1
ATOM 734 C C . ILE A 1 89 ? -14.839 6.809 2.605 1.00 87.81 89 ILE A C 1
ATOM 736 O O . ILE A 1 89 ? -15.194 7.936 2.264 1.00 87.81 89 ILE A O 1
ATOM 740 N N . ASP A 1 90 ? -15.052 6.335 3.832 1.00 74.56 90 ASP A N 1
ATOM 741 C CA . ASP A 1 90 ? -15.904 6.999 4.826 1.00 74.56 90 ASP A CA 1
ATOM 742 C C . ASP A 1 90 ? -15.177 8.052 5.678 1.00 74.56 90 ASP A C 1
ATOM 744 O O . ASP A 1 90 ? -15.734 8.524 6.669 1.00 74.56 90 ASP A O 1
ATOM 748 N N . TYR A 1 91 ? -13.940 8.437 5.337 1.00 55.28 91 TYR A N 1
ATOM 749 C CA . TYR A 1 91 ? -13.230 9.504 6.052 1.00 55.28 91 TYR A CA 1
ATOM 750 C C . TYR A 1 91 ? -13.798 10.879 5.647 1.00 55.28 91 TYR A C 1
ATOM 752 O O . TYR A 1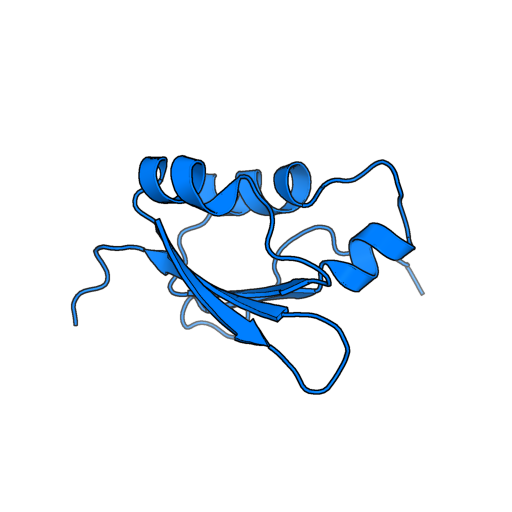 91 ? -13.169 11.658 4.933 1.00 55.28 91 TYR A O 1
ATOM 760 N N . GLN A 1 92 ? -15.042 11.147 6.053 1.00 45.03 92 GLN A N 1
ATOM 761 C CA . GLN A 1 92 ? -15.674 12.460 5.983 1.00 45.03 92 GLN A CA 1
ATOM 762 C C . GLN A 1 92 ? -15.241 13.283 7.199 1.00 45.03 92 GLN A C 1
ATOM 764 O O . GLN A 1 92 ? -15.368 12.841 8.342 1.00 45.03 92 GLN A O 1
ATOM 769 N N . ILE A 1 93 ? -14.685 14.459 6.912 1.00 46.50 93 ILE A N 1
ATOM 770 C CA . ILE A 1 93 ? -14.417 15.540 7.868 1.00 46.50 93 ILE A CA 1
ATOM 771 C C . ILE A 1 93 ? -15.738 16.175 8.301 1.00 46.50 93 ILE A C 1
ATOM 773 O O . ILE A 1 93 ? -16.612 16.326 7.415 1.00 46.50 93 ILE A O 1
#

Organism: NCBI:txid1121326

pLDDT: mean 85.4, std 14.82, range [38.78, 97.19]

InterPro domains:
  IPR014287 Nitrogenase iron-iron, accessory protein AnfO [PF09582] (6-75)

Foldseek 3Di:
DPPPPCLEWDDPPDQQETEDECVSVCVVDVVDDPCNSCVCCLVPDDGAKYKYWDLEDPPPCPPVCVVSQKDKDWDADPPRTIIMMIGHNPPDD

Secondary structure (DSSP, 8-state):
-------SPEE-SSSSEEEEEHHHHHHH-TT--HHHHHHHHHHH---SEEEEEESS--TTHHHHHHHTTEEEEEEE-SSSSEEEEEEETT---